Protein AF-A0A4Y8UKN7-F1 (afdb_monomer)

Solvent-accessible surface area (backbone atoms only — not comparable to full-atom values): 6320 Å² total; per-residue (Å²): 118,75,86,51,49,65,58,53,50,53,52,50,50,37,52,50,54,39,53,51,48,71,73,52,53,68,82,79,47,76,77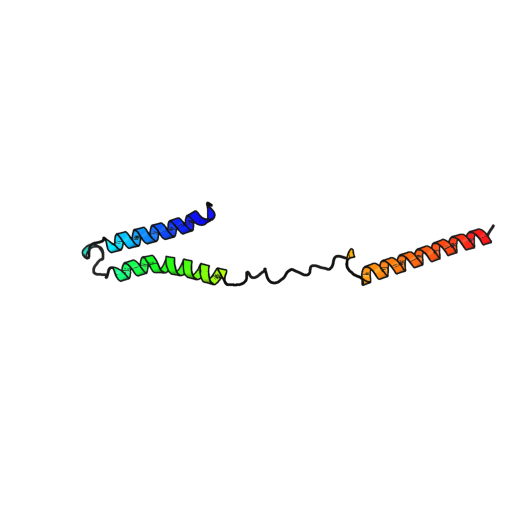,53,60,59,68,60,58,38,44,67,52,43,48,63,54,52,50,52,52,51,48,51,57,54,58,69,70,46,78,62,95,69,76,86,54,80,69,80,57,82,75,53,68,92,76,35,72,70,52,53,53,51,54,54,53,52,51,55,52,51,54,52,51,55,56,48,52,58,51,54,58,65,73,74,112

Structure (mmCIF, N/CA/C/O backbone):
data_AF-A0A4Y8UKN7-F1
#
_entry.id   AF-A0A4Y8UKN7-F1
#
loop_
_atom_site.group_PDB
_atom_site.id
_atom_site.type_symbol
_atom_site.label_atom_id
_atom_site.label_alt_id
_atom_site.label_comp_id
_atom_site.label_asym_id
_atom_site.label_entity_id
_atom_site.label_seq_id
_atom_site.pdbx_PDB_ins_code
_atom_site.Cartn_x
_atom_site.Cartn_y
_atom_site.Cartn_z
_atom_site.occupancy
_atom_site.B_iso_or_equiv
_atom_site.auth_seq_id
_atom_site.auth_comp_id
_atom_site.auth_asym_id
_atom_site.auth_atom_id
_atom_site.pdbx_PDB_model_num
ATOM 1 N N . MET A 1 1 ? -3.745 17.949 6.560 1.00 63.28 1 MET A N 1
ATOM 2 C CA . MET A 1 1 ? -3.394 17.831 5.123 1.00 63.28 1 MET A CA 1
ATOM 3 C C . MET A 1 1 ? -1.991 17.266 4.888 1.00 63.28 1 MET A C 1
ATOM 5 O O . MET A 1 1 ? -1.847 16.421 4.016 1.00 63.28 1 MET 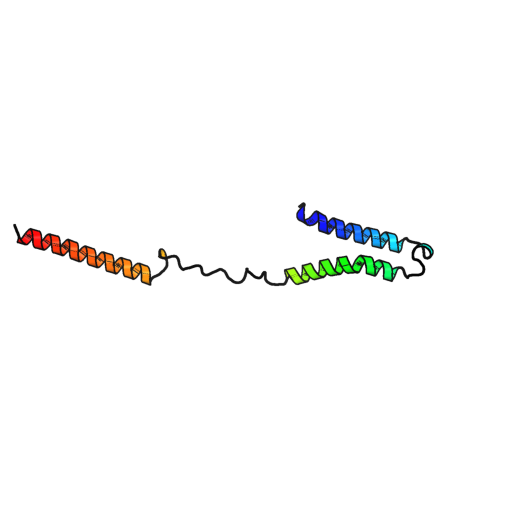A O 1
ATOM 9 N N . LEU A 1 2 ? -0.987 17.622 5.706 1.00 80.25 2 LEU A N 1
ATOM 10 C CA . LEU A 1 2 ? 0.400 17.129 5.582 1.00 80.25 2 LEU A CA 1
ATOM 11 C C . LEU A 1 2 ? 0.558 15.594 5.611 1.00 80.25 2 LEU A C 1
ATOM 13 O O . LEU A 1 2 ? 1.512 15.058 5.065 1.00 80.25 2 LEU A O 1
ATOM 17 N N . ARG A 1 3 ? -0.410 14.870 6.188 1.00 78.06 3 ARG A N 1
ATOM 18 C CA . ARG A 1 3 ? -0.415 13.399 6.235 1.00 78.06 3 ARG A CA 1
ATOM 19 C C . ARG A 1 3 ? -0.435 12.733 4.851 1.00 78.06 3 ARG A C 1
ATOM 21 O O . ARG A 1 3 ? 0.029 11.607 4.727 1.00 78.06 3 ARG A O 1
ATOM 28 N N . TYR A 1 4 ? -0.963 13.406 3.827 1.00 84.38 4 TYR A N 1
ATOM 29 C CA . TYR A 1 4 ? -1.023 12.872 2.459 1.00 84.38 4 TYR A CA 1
ATOM 30 C C . TYR A 1 4 ? 0.198 13.236 1.611 1.00 84.38 4 TYR A C 1
ATOM 32 O O . TYR A 1 4 ? 0.418 12.637 0.562 1.00 84.38 4 TYR A O 1
ATOM 40 N N . LEU A 1 5 ? 1.014 14.179 2.086 1.00 86.75 5 LEU A N 1
ATOM 41 C CA . LEU A 1 5 ? 2.194 14.683 1.392 1.00 86.75 5 LEU A CA 1
ATOM 42 C C . LEU A 1 5 ? 3.180 13.578 0.962 1.00 86.75 5 LEU A C 1
ATOM 44 O O . LEU A 1 5 ? 3.532 13.569 -0.215 1.00 86.75 5 LEU A O 1
ATOM 48 N N . PRO A 1 6 ? 3.576 12.605 1.812 1.00 83.56 6 PRO A N 1
ATOM 49 C CA . PRO A 1 6 ? 4.491 11.547 1.373 1.00 83.56 6 PRO A CA 1
ATOM 50 C C . PRO A 1 6 ? 3.888 10.646 0.285 1.00 83.56 6 PRO A C 1
ATOM 52 O O . PRO A 1 6 ? 4.596 10.232 -0.626 1.00 83.56 6 PRO A O 1
ATOM 55 N N . PHE A 1 7 ? 2.577 10.385 0.321 1.00 81.44 7 PHE A N 1
ATOM 56 C CA . PHE A 1 7 ? 1.903 9.556 -0.686 1.00 81.44 7 PHE A CA 1
ATOM 57 C C . PHE A 1 7 ? 1.867 10.234 -2.053 1.00 81.44 7 PHE A C 1
ATOM 59 O O . PHE A 1 7 ? 2.174 9.607 -3.065 1.00 81.44 7 PHE A O 1
ATOM 66 N N . VAL A 1 8 ? 1.526 11.525 -2.076 1.00 83.75 8 VAL A N 1
ATOM 67 C CA . VAL A 1 8 ? 1.521 12.326 -3.305 1.00 83.75 8 VAL A CA 1
ATOM 68 C C . VAL A 1 8 ? 2.932 12.418 -3.882 1.00 83.75 8 VAL A C 1
ATOM 70 O O . VAL A 1 8 ? 3.102 12.293 -5.090 1.00 83.75 8 VAL A O 1
ATOM 73 N N . LEU A 1 9 ? 3.946 12.567 -3.028 1.00 87.06 9 LEU A N 1
ATOM 74 C CA . LEU A 1 9 ? 5.341 12.672 -3.449 1.00 87.06 9 LEU A CA 1
ATOM 75 C C . LEU A 1 9 ? 5.858 11.364 -4.070 1.00 87.06 9 LEU A C 1
ATOM 77 O O . LEU A 1 9 ? 6.475 11.401 -5.130 1.00 87.06 9 LEU A O 1
ATOM 81 N N . ILE A 1 10 ? 5.535 10.210 -3.474 1.00 82.81 10 ILE A N 1
ATOM 82 C CA . ILE A 1 10 ? 5.865 8.888 -4.035 1.00 82.81 10 ILE A CA 1
ATOM 83 C C . ILE A 1 10 ? 5.159 8.671 -5.380 1.00 82.81 10 ILE A C 1
ATOM 85 O O . ILE A 1 10 ? 5.789 8.229 -6.340 1.00 82.81 10 ILE A O 1
ATOM 89 N N . ALA A 1 11 ? 3.869 9.005 -5.476 1.00 83.19 11 ALA A N 1
ATOM 90 C CA . ALA A 1 11 ? 3.109 8.859 -6.717 1.00 83.19 11 ALA A CA 1
ATOM 91 C C . ALA A 1 11 ? 3.641 9.775 -7.833 1.00 83.19 11 ALA A C 1
ATOM 93 O O . ALA A 1 11 ? 3.823 9.327 -8.964 1.00 83.19 11 ALA A O 1
ATOM 94 N N . ALA A 1 12 ? 3.937 11.038 -7.517 1.00 83.62 12 ALA A N 1
ATOM 95 C CA . ALA A 1 12 ? 4.509 11.992 -8.462 1.00 83.62 12 ALA A CA 1
ATOM 96 C C . ALA A 1 12 ? 5.904 11.559 -8.937 1.00 83.62 12 ALA A C 1
ATOM 98 O O . ALA A 1 12 ? 6.185 11.613 -10.132 1.00 83.62 12 ALA A O 1
ATOM 99 N N . PHE A 1 13 ? 6.752 11.072 -8.026 1.00 85.12 13 PHE A N 1
ATOM 100 C CA . PHE A 1 13 ? 8.070 10.535 -8.367 1.00 85.12 13 PHE A CA 1
ATOM 101 C C . PHE A 1 13 ? 7.969 9.319 -9.297 1.00 85.12 13 PHE A C 1
ATOM 103 O O . PHE A 1 13 ? 8.672 9.242 -10.301 1.00 85.12 13 PHE A O 1
ATOM 110 N N . ALA A 1 14 ? 7.043 8.401 -9.018 1.00 80.69 14 ALA A N 1
ATOM 111 C CA . ALA A 1 14 ? 6.802 7.242 -9.868 1.00 80.69 14 ALA A CA 1
ATOM 112 C C . ALA A 1 14 ? 6.308 7.621 -11.269 1.00 80.69 14 ALA A C 1
ATOM 114 O O . ALA A 1 14 ? 6.795 7.080 -12.260 1.00 80.69 14 ALA A O 1
ATOM 115 N N . LEU A 1 15 ? 5.373 8.572 -11.359 1.00 82.56 15 LEU A N 1
ATOM 116 C CA . LEU A 1 15 ? 4.896 9.103 -12.636 1.00 82.56 15 LEU A CA 1
ATOM 117 C C . LEU A 1 15 ? 6.034 9.765 -13.415 1.00 82.56 15 LEU A C 1
ATOM 119 O O . LEU A 1 15 ? 6.196 9.480 -14.597 1.00 82.56 15 LEU A O 1
ATOM 123 N N . TYR A 1 16 ? 6.855 10.586 -12.756 1.00 83.00 16 TYR A N 1
ATOM 124 C CA . TYR A 1 16 ? 8.035 11.195 -13.368 1.00 83.00 16 TYR A CA 1
ATOM 125 C C . TYR A 1 16 ? 8.983 10.136 -13.945 1.00 83.00 16 TYR A C 1
ATOM 127 O O . TYR A 1 16 ? 9.336 10.208 -15.119 1.00 83.00 16 TYR A O 1
ATOM 135 N N . CYS A 1 17 ? 9.342 9.116 -13.161 1.00 79.69 17 CYS A N 1
ATOM 136 C CA . CYS A 1 17 ? 10.211 8.038 -13.630 1.00 79.69 17 CYS A CA 1
ATOM 137 C C . CYS A 1 17 ? 9.580 7.235 -14.777 1.00 79.69 17 CYS A C 1
ATOM 139 O O . CYS A 1 17 ? 10.283 6.853 -15.708 1.00 79.69 17 CYS A O 1
ATOM 141 N N . ALA A 1 18 ? 8.264 7.001 -14.753 1.00 75.19 18 ALA A N 1
ATOM 142 C CA . ALA A 1 18 ? 7.569 6.356 -15.860 1.00 75.19 18 ALA A CA 1
ATOM 143 C C . ALA A 1 18 ? 7.655 7.205 -17.139 1.00 75.19 18 ALA A C 1
ATOM 145 O O . ALA A 1 18 ? 8.052 6.689 -18.181 1.00 75.19 18 ALA A O 1
ATOM 146 N N . PHE A 1 19 ? 7.361 8.507 -17.066 1.00 79.31 19 PHE A N 1
ATOM 147 C CA . PHE A 1 19 ? 7.466 9.408 -18.217 1.00 79.31 19 PHE A CA 1
ATOM 148 C C . PHE A 1 19 ? 8.904 9.543 -18.741 1.00 79.31 19 PHE A C 1
ATOM 150 O O . PHE A 1 19 ? 9.098 9.520 -19.956 1.00 79.31 19 PHE A O 1
ATOM 157 N N . ASP A 1 20 ? 9.909 9.597 -17.861 1.00 77.69 20 ASP A N 1
ATOM 158 C CA . ASP A 1 20 ? 11.331 9.598 -18.248 1.00 77.69 20 ASP A CA 1
ATOM 159 C C . ASP A 1 20 ? 11.703 8.313 -19.007 1.00 77.69 20 ASP A C 1
ATOM 161 O O . ASP A 1 20 ? 12.358 8.341 -20.051 1.00 77.69 20 ASP A O 1
ATOM 165 N N . VAL A 1 21 ? 11.201 7.166 -18.545 1.00 73.06 21 VAL A N 1
ATOM 166 C CA . VAL A 1 21 ? 11.402 5.878 -19.214 1.00 73.06 21 VAL A CA 1
ATOM 167 C C . VAL A 1 21 ? 10.689 5.829 -20.568 1.00 73.06 21 VAL A C 1
ATOM 169 O O . VAL A 1 21 ? 11.300 5.375 -21.539 1.00 73.06 21 VAL A O 1
ATOM 172 N N . LEU A 1 22 ? 9.448 6.316 -20.672 1.00 73.81 22 LEU A N 1
ATOM 173 C CA . LEU A 1 22 ? 8.714 6.381 -21.941 1.00 73.81 22 LEU A CA 1
ATOM 174 C C . LEU A 1 22 ? 9.404 7.291 -22.972 1.00 73.81 22 LEU A C 1
ATOM 176 O O . LEU A 1 22 ? 9.448 6.932 -24.146 1.00 73.81 22 LEU A O 1
ATOM 180 N N . GLY A 1 23 ? 9.963 8.425 -22.541 1.00 69.69 23 GLY A N 1
ATOM 181 C CA . GLY A 1 23 ? 10.669 9.373 -23.411 1.00 69.69 23 GLY A CA 1
ATOM 182 C C . GLY A 1 23 ? 12.125 9.010 -23.720 1.00 69.69 23 GLY A C 1
ATOM 183 O O . GLY A 1 23 ? 12.734 9.612 -24.600 1.00 69.69 23 GLY A O 1
ATOM 184 N N . SER A 1 24 ? 12.708 8.045 -23.005 1.00 71.56 24 SER A N 1
ATOM 185 C CA . SER A 1 24 ? 14.120 7.684 -23.175 1.00 71.56 24 SER A CA 1
ATOM 186 C C . SER A 1 24 ? 14.412 6.978 -24.513 1.00 71.56 24 SER A C 1
ATOM 188 O O . SER A 1 24 ? 13.552 6.334 -25.111 1.00 71.56 24 SER A O 1
ATOM 190 N N . ASP A 1 25 ? 15.652 7.056 -24.995 1.00 66.62 25 ASP A N 1
ATOM 191 C CA . ASP A 1 25 ? 16.099 6.333 -26.194 1.00 66.62 25 ASP A CA 1
ATOM 192 C C . ASP A 1 25 ? 16.584 4.910 -25.875 1.00 66.62 25 ASP A C 1
ATOM 194 O O . ASP A 1 25 ? 17.110 4.632 -24.792 1.00 66.62 25 ASP A O 1
ATOM 198 N N . ALA A 1 26 ? 16.499 3.998 -26.852 1.00 61.62 26 ALA A N 1
ATOM 199 C CA . ALA A 1 26 ? 16.906 2.593 -26.693 1.00 61.62 26 ALA A CA 1
ATOM 200 C C . ALA A 1 26 ? 18.382 2.421 -26.270 1.00 61.62 26 ALA A C 1
ATOM 202 O O . ALA A 1 26 ? 18.708 1.496 -25.522 1.00 61.62 26 ALA A O 1
ATOM 203 N N . ARG A 1 27 ? 19.263 3.354 -26.668 1.00 62.19 27 ARG A N 1
ATOM 204 C CA . ARG A 1 27 ? 20.671 3.410 -26.225 1.00 62.19 27 ARG A CA 1
ATOM 205 C C . ARG A 1 27 ? 20.815 3.678 -24.723 1.00 62.19 27 ARG A C 1
ATOM 207 O O . ARG A 1 27 ? 21.713 3.131 -24.092 1.00 62.19 27 ARG A O 1
ATOM 214 N N . ARG A 1 28 ? 19.917 4.470 -24.130 1.00 64.75 28 ARG A N 1
ATOM 215 C CA . ARG A 1 28 ? 19.941 4.827 -22.700 1.00 64.75 28 ARG A CA 1
ATOM 216 C C . ARG A 1 28 ? 19.398 3.696 -21.819 1.00 64.75 28 ARG A C 1
ATOM 218 O O . ARG A 1 28 ? 19.848 3.529 -20.690 1.00 64.75 28 ARG A O 1
ATOM 225 N N . ARG A 1 29 ? 18.508 2.860 -22.370 1.00 68.19 29 ARG A N 1
ATOM 226 C CA . ARG A 1 29 ? 17.909 1.686 -21.707 1.00 68.19 29 ARG A CA 1
ATOM 227 C C . ARG A 1 29 ? 18.776 0.420 -21.716 1.00 68.19 29 ARG A C 1
ATOM 229 O O . ARG A 1 29 ? 18.308 -0.622 -21.263 1.00 68.19 29 ARG A O 1
ATOM 236 N N . ARG A 1 30 ? 20.016 0.483 -22.228 1.00 72.75 30 ARG A N 1
ATOM 237 C CA . ARG A 1 30 ? 20.956 -0.659 -22.310 1.00 72.75 30 ARG A CA 1
ATOM 238 C C . ARG A 1 30 ? 20.345 -1.908 -22.975 1.00 72.75 30 ARG A C 1
ATOM 240 O O . ARG A 1 30 ? 20.604 -3.026 -22.550 1.00 72.75 30 ARG A O 1
ATOM 247 N N . GLY A 1 31 ? 19.497 -1.715 -23.989 1.00 74.19 31 GLY A N 1
ATOM 248 C CA . GLY A 1 31 ? 18.823 -2.812 -24.700 1.00 74.19 31 GLY A CA 1
ATOM 249 C C . GLY A 1 31 ? 17.638 -3.451 -23.963 1.00 74.19 31 GLY A C 1
ATOM 250 O O . GLY A 1 31 ? 17.007 -4.352 -24.507 1.00 74.19 31 GLY A O 1
ATOM 251 N N . VAL A 1 32 ? 17.290 -2.983 -22.762 1.00 77.44 32 VAL A N 1
ATOM 252 C CA . VAL A 1 32 ? 16.128 -3.472 -22.011 1.00 77.44 32 VAL A CA 1
ATOM 253 C C . VAL A 1 32 ? 14.848 -2.788 -22.527 1.00 77.44 32 VAL A C 1
ATOM 255 O O . VAL A 1 32 ? 14.842 -1.565 -22.716 1.00 77.44 32 VAL A O 1
ATOM 258 N N . PRO A 1 33 ? 13.748 -3.531 -22.757 1.00 78.88 33 PRO A N 1
ATOM 259 C CA . PRO A 1 33 ? 12.500 -2.953 -23.242 1.00 78.88 33 PRO A CA 1
ATOM 260 C C . PRO A 1 33 ? 11.900 -1.957 -22.243 1.00 78.88 33 PRO A C 1
ATOM 262 O O . PRO A 1 33 ? 11.930 -2.163 -21.030 1.00 78.88 33 PRO A O 1
ATOM 265 N N . THR A 1 34 ? 11.303 -0.883 -22.764 1.00 75.31 34 THR A N 1
ATOM 266 C CA . THR A 1 34 ? 10.691 0.210 -21.986 1.00 75.31 34 THR A CA 1
ATOM 267 C C . THR A 1 34 ? 9.694 -0.300 -20.942 1.00 75.31 34 THR A C 1
ATOM 269 O O . THR A 1 34 ? 9.687 0.177 -19.812 1.00 75.31 34 THR A O 1
ATOM 272 N N . LEU A 1 35 ? 8.908 -1.323 -21.292 1.00 74.06 35 LEU A N 1
ATOM 273 C CA . LEU A 1 35 ? 7.922 -1.947 -20.403 1.00 74.06 35 LEU A CA 1
ATOM 274 C C . LEU A 1 35 ? 8.529 -2.512 -19.113 1.00 74.06 35 LEU A C 1
ATOM 276 O O . LEU A 1 35 ? 7.916 -2.385 -18.058 1.00 74.06 35 LEU A O 1
ATOM 280 N N . VAL A 1 36 ? 9.727 -3.102 -19.175 1.00 82.38 36 VAL A N 1
ATOM 281 C CA . VAL A 1 36 ? 10.395 -3.669 -17.990 1.00 82.38 36 VAL A CA 1
ATOM 282 C C . VAL A 1 36 ? 10.761 -2.556 -17.013 1.00 82.38 36 VAL A C 1
ATOM 284 O O . VAL A 1 36 ? 10.503 -2.674 -15.820 1.00 82.38 36 VAL A O 1
ATOM 287 N N . TRP A 1 37 ? 11.288 -1.442 -17.519 1.00 81.31 37 TRP A N 1
ATOM 288 C CA . TRP A 1 37 ? 11.615 -0.279 -16.695 1.00 81.31 37 TRP A CA 1
ATOM 289 C C . TRP A 1 37 ? 10.372 0.384 -16.093 1.00 81.31 37 TRP A C 1
ATOM 291 O O . TRP A 1 37 ? 10.389 0.747 -14.918 1.00 81.31 37 TRP A O 1
ATOM 301 N N . VAL A 1 38 ? 9.275 0.478 -16.852 1.00 80.31 38 VAL A N 1
ATOM 302 C CA . VAL A 1 38 ? 7.987 0.958 -16.324 1.00 80.31 38 VAL A CA 1
ATOM 303 C C . VAL A 1 38 ? 7.502 0.055 -15.190 1.00 80.31 38 VAL A C 1
ATOM 305 O O . VAL A 1 38 ? 7.127 0.560 -14.137 1.00 80.31 38 VAL A O 1
ATOM 308 N N . LEU A 1 39 ? 7.563 -1.269 -15.358 1.00 81.38 39 LEU A N 1
ATOM 309 C CA . LEU A 1 39 ? 7.196 -2.227 -14.313 1.00 81.38 39 LEU A CA 1
ATOM 310 C C . LEU A 1 39 ? 8.047 -2.061 -13.052 1.00 81.38 39 LEU A C 1
ATOM 312 O O . LEU A 1 39 ? 7.485 -2.010 -11.967 1.00 81.38 39 LEU A O 1
ATOM 316 N N . VAL A 1 40 ? 9.369 -1.913 -13.174 1.00 83.12 40 VAL A N 1
ATOM 317 C CA . VAL A 1 40 ? 10.272 -1.713 -12.021 1.00 83.12 40 VAL A CA 1
ATOM 318 C C . VAL A 1 40 ? 9.890 -0.479 -11.198 1.00 83.12 40 VAL A C 1
ATOM 320 O O . VAL A 1 40 ? 9.925 -0.525 -9.971 1.00 83.12 40 VAL A O 1
ATOM 323 N N . VAL A 1 41 ? 9.488 0.609 -11.859 1.00 82.81 41 VAL A N 1
ATOM 324 C CA . VAL A 1 41 ? 9.040 1.843 -11.194 1.00 82.81 41 VAL A CA 1
ATOM 325 C C . VAL A 1 41 ? 7.635 1.686 -10.603 1.00 82.81 41 VAL A C 1
ATOM 327 O O . VAL A 1 41 ? 7.358 2.163 -9.503 1.00 82.81 41 VAL A O 1
ATOM 330 N N . LEU A 1 42 ? 6.739 1.016 -11.327 1.00 83.12 42 LEU A N 1
ATOM 331 C CA . LEU A 1 42 ? 5.318 0.944 -11.000 1.00 83.12 42 LEU A CA 1
ATOM 332 C C . LEU A 1 42 ? 5.010 -0.093 -9.907 1.00 83.12 42 LEU A C 1
ATOM 334 O O . LEU A 1 42 ? 4.138 0.137 -9.072 1.00 83.12 42 LEU A O 1
ATOM 338 N N . LEU A 1 43 ? 5.734 -1.214 -9.878 1.00 86.56 43 LEU A N 1
ATOM 339 C CA . LEU A 1 43 ? 5.505 -2.337 -8.964 1.00 86.56 43 LEU A CA 1
ATOM 340 C C . LEU A 1 43 ? 5.547 -1.962 -7.468 1.00 86.56 43 LEU A C 1
ATOM 342 O O . LEU A 1 43 ? 4.605 -2.325 -6.764 1.00 86.56 43 LEU A O 1
ATOM 346 N N . PRO A 1 44 ? 6.550 -1.223 -6.943 1.00 82.50 44 PRO A N 1
ATOM 347 C CA . PRO A 1 44 ? 6.564 -0.841 -5.526 1.00 82.50 44 PRO A CA 1
ATOM 348 C C . PRO A 1 44 ? 5.420 0.113 -5.158 1.00 82.50 44 PRO A C 1
ATOM 350 O O . PRO A 1 44 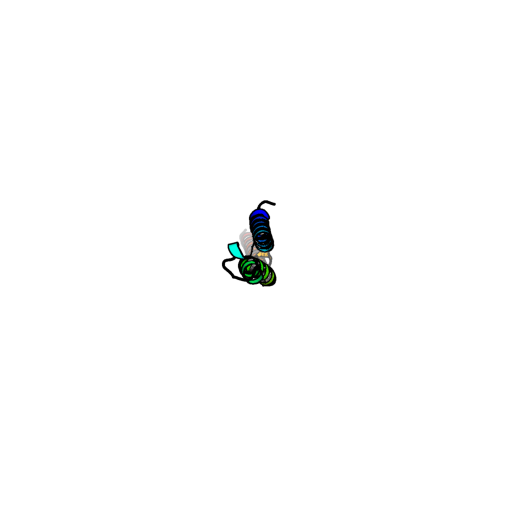? 4.891 0.056 -4.048 1.00 82.50 44 PRO A O 1
ATOM 353 N N . VAL A 1 45 ? 4.994 0.959 -6.096 1.00 83.25 45 VAL A N 1
ATOM 354 C CA . VAL A 1 45 ? 3.914 1.932 -5.889 1.00 83.25 45 VAL A CA 1
ATOM 355 C C . VAL A 1 45 ? 2.569 1.222 -5.867 1.00 83.25 45 VAL A C 1
ATOM 357 O O . VAL A 1 45 ? 1.806 1.383 -4.916 1.00 83.25 45 VAL A O 1
ATOM 360 N N . LEU A 1 46 ? 2.296 0.386 -6.874 1.00 85.31 46 LEU A N 1
ATOM 361 C CA . LEU A 1 46 ? 1.082 -0.426 -6.923 1.00 85.31 46 LEU A CA 1
ATOM 362 C C . LEU A 1 46 ? 1.023 -1.401 -5.752 1.00 85.31 46 LEU A C 1
ATOM 364 O O . LEU A 1 46 ? -0.035 -1.538 -5.150 1.00 85.31 46 LEU A O 1
ATOM 368 N N . GLY A 1 47 ? 2.141 -2.036 -5.398 1.00 87.00 47 GLY A N 1
ATOM 369 C CA . GLY A 1 47 ? 2.226 -2.928 -4.246 1.00 87.00 47 GLY A CA 1
ATOM 370 C C . GLY A 1 47 ? 1.867 -2.213 -2.943 1.00 87.00 47 GLY A C 1
ATOM 371 O O . GLY A 1 47 ? 1.043 -2.710 -2.179 1.00 87.00 47 GLY A O 1
ATOM 372 N N . GLY A 1 48 ? 2.408 -1.010 -2.723 1.00 84.69 48 GLY A N 1
ATOM 373 C CA . GLY A 1 48 ? 2.073 -0.189 -1.557 1.00 84.69 48 GLY A CA 1
ATOM 374 C C . GLY A 1 48 ? 0.609 0.261 -1.533 1.00 84.69 48 GLY A C 1
ATOM 375 O O . GLY A 1 48 ? -0.049 0.173 -0.496 1.00 84.69 48 GLY A O 1
ATOM 376 N N . VAL A 1 49 ? 0.069 0.702 -2.674 1.00 83.50 49 VAL A N 1
ATOM 377 C CA . VAL A 1 49 ? -1.345 1.098 -2.797 1.00 83.50 49 VAL A CA 1
ATOM 378 C C . VAL A 1 49 ? -2.266 -0.094 -2.547 1.00 83.50 49 VAL A C 1
ATOM 380 O O . VAL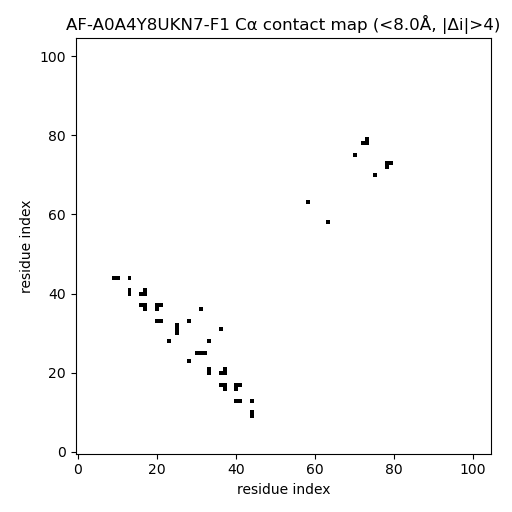 A 1 49 ? -3.206 0.016 -1.761 1.00 83.50 49 VAL A O 1
ATOM 383 N N . LEU A 1 50 ? -1.985 -1.241 -3.166 1.00 86.88 50 LEU A N 1
ATOM 384 C CA . LEU A 1 50 ? -2.781 -2.453 -3.018 1.00 86.88 50 LEU A CA 1
ATOM 385 C C . LEU A 1 50 ? -2.738 -2.967 -1.576 1.00 86.88 50 LEU A C 1
ATOM 387 O O . LEU A 1 50 ? -3.787 -3.281 -1.018 1.00 86.88 50 LEU A O 1
ATOM 391 N N . TRP A 1 51 ? -1.563 -2.967 -0.938 1.00 85.75 51 TRP A N 1
ATOM 392 C CA . TRP A 1 51 ? -1.428 -3.302 0.480 1.00 85.75 51 TRP A CA 1
ATOM 393 C C . TRP A 1 51 ? -2.283 -2.396 1.362 1.00 85.75 51 TRP A C 1
ATOM 395 O O . TRP A 1 51 ? -2.968 -2.884 2.251 1.00 85.75 51 TRP A O 1
ATOM 405 N N . LEU A 1 52 ? -2.295 -1.086 1.112 1.00 81.44 52 LEU A N 1
ATOM 406 C CA . LEU A 1 52 ? -3.106 -0.145 1.887 1.00 81.44 52 LEU A CA 1
ATOM 407 C C . LEU A 1 52 ? -4.606 -0.340 1.670 1.00 81.44 52 LEU A C 1
ATOM 409 O O . LEU A 1 52 ? -5.372 -0.222 2.624 1.00 81.44 52 LEU A O 1
ATOM 413 N N . LEU A 1 53 ? -5.031 -0.627 0.439 1.00 82.88 53 LEU A N 1
ATOM 414 C CA . LEU A 1 53 ? -6.430 -0.924 0.128 1.00 82.88 53 LEU A CA 1
ATOM 415 C C . LEU A 1 53 ? -6.888 -2.200 0.842 1.00 82.88 53 LEU A C 1
ATOM 417 O O . LEU A 1 53 ? -7.917 -2.187 1.516 1.00 82.88 53 LEU A O 1
ATOM 421 N N . VAL A 1 54 ? -6.086 -3.265 0.774 1.00 85.00 54 VAL A N 1
ATOM 422 C CA . VAL A 1 54 ? -6.362 -4.537 1.456 1.00 85.00 54 VAL A CA 1
ATOM 423 C C . VAL A 1 54 ? -6.293 -4.368 2.978 1.00 85.00 54 VAL A C 1
ATOM 425 O O . VAL A 1 54 ? -7.213 -4.762 3.690 1.00 85.00 54 VAL A O 1
ATOM 428 N N . SER A 1 55 ? -5.263 -3.705 3.501 1.00 75.44 55 SER A N 1
ATOM 429 C CA . SER A 1 55 ? -5.080 -3.464 4.938 1.00 75.44 55 SER A CA 1
ATOM 430 C C . SER A 1 55 ? -6.189 -2.597 5.540 1.00 75.44 55 SER A C 1
ATOM 432 O O . SER A 1 55 ? -6.556 -2.810 6.690 1.00 75.44 55 SER A O 1
ATOM 434 N N . ARG A 1 56 ? -6.785 -1.669 4.777 1.00 67.75 56 ARG A N 1
ATOM 435 C CA . ARG A 1 56 ? -7.954 -0.891 5.229 1.00 67.75 56 ARG A CA 1
ATOM 436 C C . ARG A 1 56 ? -9.258 -1.680 5.269 1.00 67.75 56 ARG A C 1
ATOM 438 O O . ARG A 1 56 ? -10.185 -1.242 5.940 1.00 67.75 56 ARG A O 1
ATOM 445 N N . SER A 1 57 ? -9.337 -2.802 4.556 1.00 62.25 57 SER A N 1
ATOM 446 C CA . SER A 1 57 ? -10.481 -3.718 4.628 1.00 62.25 57 SER A CA 1
ATOM 447 C C . SER A 1 57 ? -10.364 -4.735 5.766 1.00 62.25 57 SER A C 1
ATOM 449 O O . SER A 1 57 ? -11.351 -5.380 6.114 1.00 62.25 57 SER A O 1
ATOM 451 N N . ALA A 1 58 ? -9.187 -4.851 6.390 1.00 60.69 58 ALA A N 1
ATOM 452 C CA . ALA A 1 58 ? -9.037 -5.623 7.612 1.00 60.69 58 ALA A CA 1
ATOM 453 C C . ALA A 1 58 ? -9.707 -4.865 8.775 1.00 60.69 58 ALA A C 1
ATOM 455 O O . ALA A 1 58 ? -9.401 -3.685 8.982 1.00 60.69 58 ALA A O 1
ATOM 456 N N . PRO A 1 59 ? -10.597 -5.507 9.557 1.00 57.12 59 PRO A N 1
ATOM 457 C CA . PRO A 1 59 ? -11.088 -4.926 10.798 1.00 57.12 59 PRO A CA 1
ATOM 458 C C . PRO A 1 59 ? -9.882 -4.553 11.658 1.00 57.12 59 PRO A C 1
ATOM 460 O O . PRO A 1 59 ? -9.005 -5.392 11.877 1.00 57.12 59 PRO A O 1
ATOM 463 N N . ALA A 1 60 ? -9.811 -3.305 12.125 1.00 61.97 60 ALA A N 1
ATOM 464 C CA . ALA A 1 60 ? -8.752 -2.899 13.036 1.00 61.97 60 ALA A CA 1
ATOM 465 C C . ALA A 1 60 ? -8.732 -3.883 14.224 1.00 61.97 6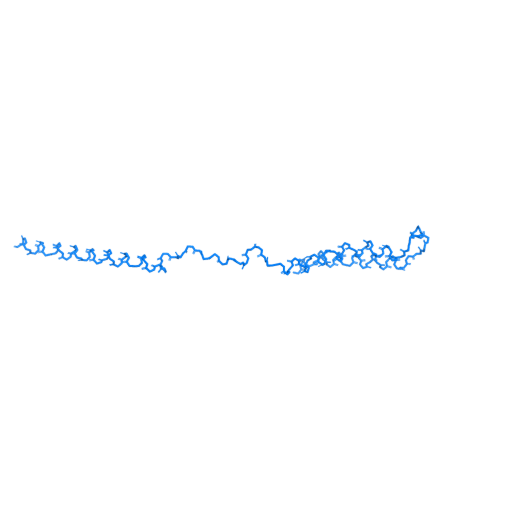0 ALA A C 1
ATOM 467 O O . ALA A 1 60 ? -9.775 -4.039 14.874 1.00 61.97 60 ALA A O 1
ATOM 468 N N . PRO A 1 61 ? -7.604 -4.562 14.517 1.00 53.12 61 PRO A N 1
ATOM 469 C CA . PRO A 1 61 ? -7.504 -5.420 15.689 1.00 53.12 61 PRO A CA 1
ATOM 470 C C . PRO A 1 61 ? -7.614 -4.514 16.918 1.00 53.12 61 PRO A C 1
ATOM 472 O O . PRO A 1 61 ? -6.663 -3.845 17.307 1.00 53.12 61 PRO A O 1
ATOM 475 N N . GLY A 1 62 ? -8.831 -4.404 17.451 1.00 54.78 62 GLY A N 1
ATOM 476 C CA . GLY A 1 62 ? -9.176 -3.467 18.521 1.00 54.78 62 GLY A CA 1
ATOM 477 C C . GLY A 1 62 ? -10.564 -2.831 18.410 1.00 54.78 62 GLY A C 1
ATOM 478 O O . GLY A 1 62 ? -11.083 -2.381 19.424 1.00 54.78 62 GLY A O 1
ATOM 479 N N . GLN A 1 63 ? -11.216 -2.833 17.239 1.00 51.72 63 GLN A N 1
ATOM 480 C CA . GLN A 1 63 ? -12.548 -2.214 17.090 1.00 51.72 63 GLN A CA 1
ATOM 481 C C . GLN A 1 63 ? -13.724 -3.185 17.320 1.00 51.72 63 GLN A C 1
ATOM 483 O O . GLN A 1 63 ? -14.881 -2.780 17.272 1.00 51.72 63 GLN A O 1
ATOM 488 N N . SER A 1 64 ? -13.447 -4.457 17.633 1.00 54.06 64 SER A N 1
ATOM 489 C CA . SER A 1 64 ? -14.454 -5.488 17.944 1.00 54.06 64 SER A CA 1
ATOM 490 C C . SER A 1 64 ? -14.457 -5.930 19.410 1.00 54.06 64 SER A C 1
ATOM 492 O O . SER A 1 64 ? -14.879 -7.038 19.743 1.00 54.06 64 SER A O 1
ATOM 494 N N . ARG A 1 65 ? -14.002 -5.069 20.314 1.00 54.19 65 ARG A N 1
ATOM 495 C CA . ARG A 1 65 ? -14.389 -5.165 21.715 1.00 54.19 65 ARG A CA 1
ATOM 496 C C . ARG A 1 65 ? -14.507 -3.741 22.217 1.00 54.19 65 ARG A C 1
ATOM 498 O O . ARG A 1 65 ? -13.563 -3.183 22.761 1.00 54.19 65 ARG A O 1
ATOM 505 N N . ALA A 1 66 ? -15.699 -3.164 22.059 1.00 53.09 66 ALA A N 1
ATOM 506 C CA . ALA A 1 66 ? -16.234 -2.392 23.166 1.00 53.09 66 ALA A CA 1
ATOM 507 C C . ALA A 1 66 ? -16.015 -3.296 24.377 1.00 53.09 66 ALA A C 1
ATOM 509 O O . ALA A 1 66 ? -16.669 -4.335 24.515 1.00 53.09 66 ALA A O 1
ATOM 510 N N . ALA A 1 67 ? -14.956 -3.021 25.135 1.00 53.94 67 ALA A N 1
ATOM 511 C CA . ALA A 1 67 ? -14.805 -3.620 26.428 1.00 53.94 67 ALA A CA 1
ATOM 512 C C . ALA A 1 67 ? -16.128 -3.267 27.096 1.00 53.94 67 ALA A C 1
ATOM 514 O O . ALA A 1 67 ? -16.404 -2.095 27.348 1.00 53.94 67 ALA A O 1
ATOM 515 N N . ARG A 1 68 ? -16.988 -4.270 27.304 1.00 58.25 68 ARG A N 1
ATOM 516 C CA . ARG A 1 68 ? -17.819 -4.271 28.496 1.00 58.25 68 ARG A CA 1
ATOM 517 C C . ARG A 1 68 ? -16.790 -4.128 29.599 1.00 58.25 68 ARG A C 1
ATOM 519 O O . ARG A 1 68 ? -16.161 -5.109 29.993 1.00 58.25 68 ARG A O 1
ATOM 526 N N . GLY A 1 69 ? -16.483 -2.875 29.927 1.00 62.22 69 GLY A N 1
ATOM 527 C CA . GLY A 1 69 ? -15.716 -2.553 31.099 1.00 62.22 69 GLY A CA 1
ATOM 528 C C . GLY A 1 69 ? -16.433 -3.197 32.280 1.00 62.22 69 GLY A C 1
ATOM 529 O O . GLY A 1 69 ? -17.592 -3.613 32.147 1.00 62.22 69 GLY A O 1
ATOM 530 N N . PRO A 1 70 ? -15.754 -3.321 33.420 1.00 64.88 70 PRO A N 1
ATOM 531 C CA . PRO A 1 70 ? -16.438 -3.656 34.658 1.00 64.88 70 PRO A CA 1
ATOM 532 C C . PRO A 1 70 ? -17.728 -2.829 34.733 1.00 64.88 70 PRO A C 1
ATOM 534 O O . PRO A 1 70 ? -17.674 -1.614 34.533 1.00 64.88 70 PRO A O 1
ATOM 537 N N . VAL A 1 71 ? -18.876 -3.497 34.895 1.00 67.81 71 VAL A N 1
ATOM 538 C CA . VAL A 1 71 ? -20.155 -2.812 35.118 1.00 67.81 71 VAL A CA 1
ATOM 539 C C . VAL A 1 71 ? -19.912 -1.860 36.282 1.00 67.81 71 VAL A C 1
ATOM 541 O O . VAL A 1 71 ? -19.347 -2.274 37.298 1.00 67.81 71 VAL A O 1
ATOM 544 N N . ALA A 1 72 ? -20.214 -0.575 36.087 1.00 72.19 72 ALA A N 1
ATOM 545 C CA . ALA A 1 72 ? -20.054 0.395 37.156 1.00 72.19 72 ALA A CA 1
ATOM 546 C C . ALA A 1 72 ? -20.879 -0.101 38.355 1.00 72.19 72 ALA A C 1
ATOM 548 O O . ALA A 1 72 ? -21.995 -0.572 38.138 1.00 72.19 72 ALA A O 1
ATOM 549 N N . PRO A 1 73 ? -20.364 -0.042 39.596 1.00 65.38 73 PRO A N 1
ATOM 550 C CA . PRO A 1 73 ? -21.086 -0.551 40.764 1.00 65.38 73 PRO A CA 1
ATOM 551 C C . PRO A 1 73 ? -22.518 -0.006 40.892 1.00 65.38 73 PRO A C 1
ATOM 553 O O . PRO A 1 73 ? -23.395 -0.710 41.379 1.00 65.38 73 PRO A O 1
ATOM 556 N N . ASP A 1 74 ? -22.765 1.205 40.387 1.00 71.06 74 ASP A N 1
ATOM 557 C CA . ASP A 1 74 ? -24.078 1.858 40.374 1.00 71.06 74 ASP A CA 1
ATOM 558 C C . ASP A 1 74 ? -25.110 1.180 39.443 1.00 71.06 74 ASP A C 1
ATOM 560 O O . ASP A 1 74 ? -26.311 1.320 39.661 1.00 71.06 74 ASP A O 1
ATOM 564 N N . ASP A 1 75 ? -24.656 0.413 38.445 1.00 74.94 75 ASP A N 1
ATOM 565 C CA . ASP A 1 75 ? -25.489 -0.296 37.462 1.00 74.94 75 ASP A CA 1
ATOM 566 C C . ASP A 1 75 ? -25.627 -1.808 37.764 1.00 74.94 75 ASP A C 1
ATOM 568 O O . ASP A 1 75 ? -26.267 -2.538 36.999 1.00 74.94 75 ASP A O 1
ATOM 572 N N . ASP A 1 76 ? -25.029 -2.315 38.855 1.00 81.62 76 ASP A N 1
ATOM 573 C CA . ASP A 1 76 ? -25.141 -3.723 39.259 1.00 81.62 76 ASP A CA 1
ATOM 574 C C . ASP A 1 76 ? -26.363 -3.937 40.181 1.00 81.62 76 ASP A C 1
ATOM 576 O O . ASP A 1 76 ? -26.370 -3.481 41.333 1.00 81.62 76 ASP A O 1
ATOM 580 N N . PRO A 1 77 ? -27.403 -4.668 39.731 1.00 82.75 77 PRO A N 1
ATOM 581 C CA . PRO A 1 77 ? -28.597 -4.906 40.538 1.00 82.75 77 PRO A CA 1
ATOM 582 C C . PRO A 1 77 ? -28.296 -5.650 41.845 1.00 82.75 77 PRO A C 1
ATOM 584 O O . PRO A 1 77 ? -28.996 -5.446 42.837 1.00 82.75 77 PRO A O 1
ATOM 587 N N . GLU A 1 78 ? -27.261 -6.492 41.893 1.00 84.75 78 GLU A N 1
ATOM 588 C CA . GLU A 1 78 ? -26.886 -7.195 43.122 1.00 84.75 78 GLU A CA 1
ATOM 589 C C . GLU A 1 78 ? -26.207 -6.261 44.135 1.00 84.75 78 GLU A C 1
ATOM 591 O O . GLU A 1 78 ? -26.414 -6.412 45.343 1.00 84.75 78 GLU A O 1
ATOM 596 N N . PHE A 1 79 ? -25.457 -5.254 43.675 1.00 82.31 79 PHE A N 1
ATOM 597 C CA . PHE A 1 79 ? -24.854 -4.238 44.542 1.00 82.31 79 PHE A CA 1
ATOM 59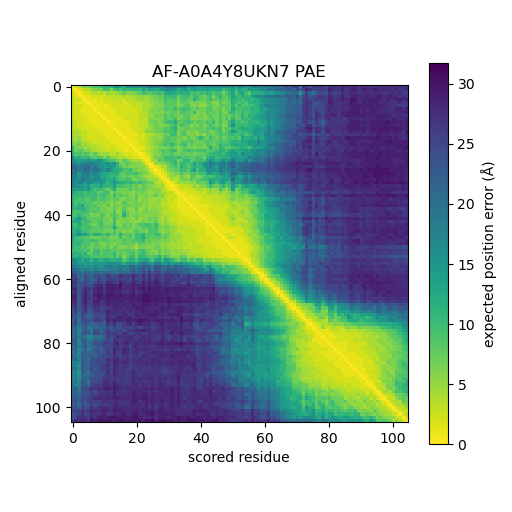8 C C . PHE A 1 79 ? -25.923 -3.353 45.199 1.00 82.31 79 PHE A C 1
ATOM 600 O O . PHE A 1 79 ? -25.924 -3.191 46.423 1.00 82.31 79 PHE A O 1
ATOM 607 N N . LEU A 1 80 ? -26.893 -2.869 44.415 1.00 87.06 80 LEU A N 1
ATOM 608 C CA . LEU A 1 80 ? -28.011 -2.063 44.921 1.00 87.06 80 LEU A CA 1
ATOM 609 C C . LEU A 1 80 ? -28.858 -2.834 45.944 1.00 87.06 80 LEU A C 1
ATOM 611 O O . LEU A 1 80 ? -29.192 -2.305 47.005 1.00 87.06 80 LEU A O 1
ATO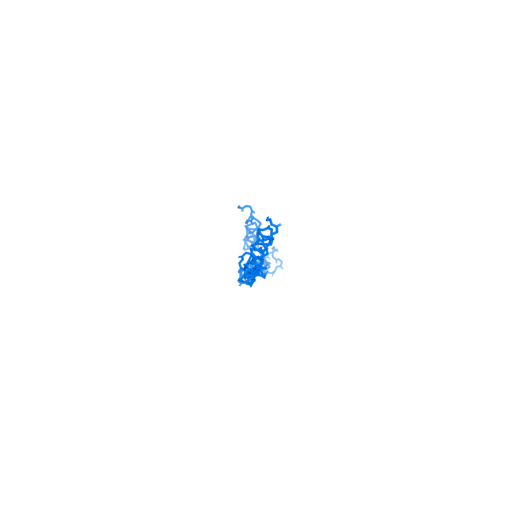M 615 N N . ARG A 1 81 ? -29.132 -4.122 45.687 1.00 88.44 81 ARG A N 1
ATOM 616 C CA . ARG A 1 81 ? -29.862 -4.983 46.634 1.00 88.44 81 ARG A CA 1
ATOM 617 C C . ARG A 1 81 ? -29.145 -5.125 47.974 1.00 88.44 81 ARG A C 1
ATOM 619 O O . ARG A 1 81 ? -29.805 -5.140 49.012 1.00 88.44 81 ARG A O 1
ATOM 626 N N . ARG A 1 82 ? -27.812 -5.236 47.982 1.00 88.00 82 ARG A N 1
ATOM 627 C CA . ARG A 1 82 ? -27.028 -5.309 49.230 1.00 88.00 82 ARG A CA 1
ATOM 628 C C . ARG A 1 82 ? -27.118 -4.006 50.023 1.00 88.00 82 ARG A C 1
ATOM 630 O O . ARG A 1 82 ? -27.356 -4.057 51.227 1.00 88.00 82 ARG A O 1
ATOM 637 N N . LEU A 1 83 ? -27.013 -2.864 49.343 1.00 89.19 83 LEU A N 1
ATOM 638 C CA . LEU A 1 83 ? -27.166 -1.529 49.934 1.00 89.19 83 LEU A CA 1
ATOM 639 C C . LEU A 1 83 ? -28.536 -1.337 50.599 1.00 89.19 83 LEU A C 1
ATOM 641 O O . LEU A 1 83 ? -28.612 -0.852 51.730 1.00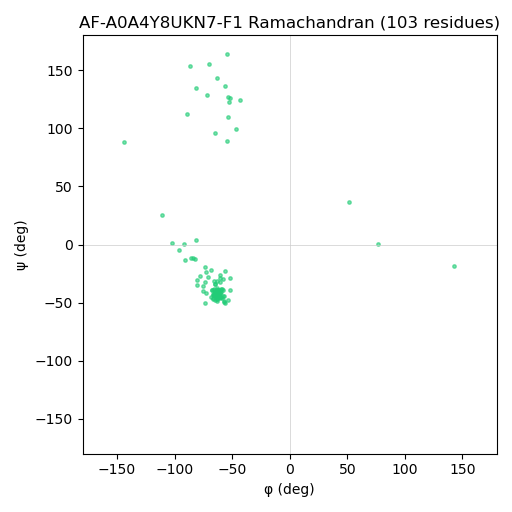 89.19 83 LEU A O 1
ATOM 645 N N . ASP A 1 84 ? -29.608 -1.770 49.937 1.00 90.50 84 ASP A N 1
ATOM 646 C CA . ASP A 1 84 ? -30.964 -1.707 50.490 1.00 90.50 84 ASP A CA 1
ATOM 647 C C . ASP A 1 84 ? -31.130 -2.593 51.733 1.00 90.50 84 ASP A C 1
ATOM 649 O O . ASP A 1 84 ? -31.762 -2.190 52.714 1.00 90.50 84 ASP A O 1
ATOM 653 N N . LEU A 1 85 ? -30.552 -3.799 51.723 1.00 93.38 85 LEU A N 1
ATOM 654 C CA . LEU A 1 85 ? -30.583 -4.701 52.878 1.00 93.38 85 LEU A CA 1
ATOM 655 C C . LEU A 1 85 ? -29.810 -4.125 54.072 1.00 93.38 85 LEU A C 1
ATOM 657 O O . LEU A 1 85 ? -30.275 -4.231 55.209 1.00 93.38 85 LEU A O 1
ATOM 661 N N . GLU A 1 86 ? -28.656 -3.501 53.832 1.00 92.62 86 GLU A N 1
ATOM 662 C CA . GLU A 1 86 ? -27.873 -2.841 54.879 1.00 92.62 86 GLU A CA 1
ATOM 663 C C . GLU A 1 86 ? -28.605 -1.640 55.484 1.00 92.62 86 GLU A C 1
ATOM 665 O O . GLU A 1 86 ? -28.641 -1.515 56.711 1.00 92.62 86 GLU A O 1
ATOM 670 N N . ARG A 1 87 ? -29.244 -0.794 54.659 1.00 93.00 87 ARG A N 1
ATOM 671 C CA . ARG A 1 87 ? -30.061 0.331 55.151 1.00 93.00 87 ARG A CA 1
ATOM 672 C C . ARG A 1 87 ? -31.175 -0.145 56.077 1.00 93.00 87 ARG A C 1
ATOM 674 O O . ARG A 1 87 ? -31.276 0.339 57.201 1.00 93.00 87 ARG A O 1
ATOM 681 N N . ARG A 1 88 ? -31.940 -1.160 55.658 1.00 91.50 88 ARG A N 1
ATOM 682 C CA . ARG A 1 88 ? -33.043 -1.725 56.459 1.00 91.50 88 ARG A CA 1
ATOM 683 C C . ARG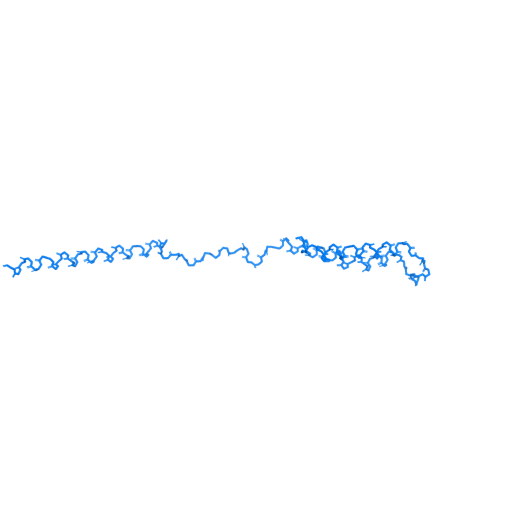 A 1 88 ? -32.574 -2.285 57.801 1.00 91.50 88 ARG A C 1
ATOM 685 O O . ARG A 1 88 ? -33.270 -2.131 58.799 1.00 91.50 88 ARG A O 1
ATOM 692 N N . ARG A 1 89 ? -31.403 -2.931 57.845 1.00 90.69 89 ARG A N 1
ATOM 693 C CA . ARG A 1 89 ? -30.830 -3.440 59.104 1.00 90.69 89 ARG A CA 1
ATOM 694 C C . ARG A 1 89 ? -30.453 -2.309 60.058 1.00 90.69 89 ARG A C 1
ATOM 696 O O . ARG A 1 89 ? -30.752 -2.411 61.242 1.00 90.69 89 ARG A O 1
ATOM 703 N N . ARG A 1 90 ? -29.837 -1.235 59.551 1.00 90.06 90 ARG A N 1
ATOM 704 C CA . ARG A 1 90 ? -29.474 -0.064 60.367 1.00 90.06 90 ARG A CA 1
ATOM 705 C C . ARG A 1 90 ? -30.703 0.654 60.921 1.00 90.06 90 ARG A C 1
ATOM 707 O O . ARG A 1 90 ? -30.705 1.020 62.086 1.00 90.06 90 ARG A O 1
ATOM 714 N N . GLU A 1 91 ? -31.757 0.801 60.119 1.00 88.94 91 GLU A N 1
ATOM 715 C CA . GLU A 1 91 ? -33.026 1.393 60.567 1.00 88.94 91 GLU A CA 1
ATOM 716 C C . GLU A 1 91 ? -33.691 0.574 61.683 1.00 88.94 91 GLU A C 1
ATOM 718 O O . GLU A 1 91 ? -34.222 1.141 62.633 1.00 88.94 91 GLU A O 1
ATOM 723 N N . GLN A 1 92 ? -33.643 -0.760 61.598 1.00 86.75 92 GLN A N 1
ATOM 724 C CA . GLN A 1 92 ? -34.169 -1.636 62.650 1.00 86.75 92 GLN A CA 1
ATOM 725 C C . GLN A 1 92 ? -33.357 -1.545 63.942 1.00 86.75 92 GLN A C 1
ATOM 727 O O . GLN A 1 92 ? -33.943 -1.551 65.018 1.00 86.75 92 GLN A O 1
ATOM 732 N N . GLN A 1 93 ? -32.030 -1.443 63.838 1.00 84.19 93 GLN A N 1
ATOM 733 C CA . GLN A 1 93 ? -31.156 -1.257 64.998 1.00 84.19 93 GLN A CA 1
ATOM 734 C C . GLN A 1 93 ? -31.411 0.088 65.677 1.00 84.19 93 GLN A C 1
ATOM 736 O O . GLN A 1 93 ? -31.637 0.108 66.878 1.00 84.19 93 GLN A O 1
ATOM 741 N N . ALA A 1 94 ? -31.469 1.181 64.908 1.00 82.62 94 ALA A N 1
ATOM 742 C CA . ALA A 1 94 ? -31.764 2.511 65.444 1.00 82.62 94 ALA A CA 1
ATOM 743 C C . ALA A 1 94 ? -33.134 2.562 66.139 1.00 82.62 94 ALA A C 1
ATOM 745 O O . ALA A 1 94 ? -33.271 3.127 67.214 1.00 82.62 94 ALA A O 1
ATOM 746 N N . ARG A 1 95 ? -34.146 1.907 65.555 1.00 79.06 95 ARG A N 1
ATOM 747 C CA . ARG A 1 95 ? -35.489 1.852 66.142 1.00 79.06 95 ARG A CA 1
ATOM 748 C C . ARG A 1 95 ? -35.576 0.973 67.394 1.00 79.06 95 ARG A C 1
ATOM 750 O O . ARG A 1 95 ? -36.464 1.202 68.204 1.00 79.06 95 ARG A O 1
ATOM 757 N N . GLY A 1 96 ? -34.720 -0.043 67.509 1.00 77.06 96 GLY A N 1
ATOM 758 C CA . GLY A 1 96 ? -34.622 -0.886 68.702 1.00 77.06 96 GLY A CA 1
ATOM 759 C C . GLY A 1 96 ? -33.959 -0.155 69.871 1.00 77.06 96 GLY A C 1
ATOM 760 O O . GLY A 1 96 ? -34.474 -0.209 70.982 1.00 77.06 96 GLY A O 1
ATOM 761 N N . ASP A 1 97 ? -32.890 0.594 69.588 1.00 73.06 97 ASP A N 1
ATOM 762 C CA . ASP A 1 97 ? -32.173 1.417 70.575 1.00 73.06 97 ASP A CA 1
ATOM 763 C C . ASP A 1 97 ? -33.104 2.480 71.192 1.00 73.06 97 ASP A C 1
ATOM 765 O O . ASP A 1 97 ? -33.223 2.582 72.411 1.00 73.06 97 ASP A O 1
ATOM 769 N N . ASP A 1 98 ? -33.890 3.176 70.355 1.00 68.38 98 ASP A N 1
ATOM 770 C CA . ASP A 1 98 ? -34.878 4.170 70.810 1.00 68.38 98 ASP A CA 1
ATOM 771 C C . ASP A 1 98 ? -35.960 3.570 71.736 1.00 68.38 98 ASP A C 1
ATOM 773 O O . ASP A 1 98 ? -36.499 4.257 72.608 1.00 68.38 98 ASP A O 1
ATOM 777 N N . THR A 1 99 ? -36.330 2.298 71.542 1.00 66.94 99 THR A N 1
ATOM 778 C CA . THR A 1 99 ? -37.349 1.634 72.373 1.00 66.94 99 THR A CA 1
ATOM 779 C C . THR A 1 99 ? -36.809 1.129 73.706 1.00 66.94 99 THR A C 1
ATOM 781 O O . THR A 1 99 ? -37.557 1.127 74.685 1.00 66.94 99 THR A O 1
ATOM 784 N N . ASP A 1 100 ? -35.535 0.744 73.759 1.00 64.19 100 ASP A N 1
ATOM 785 C CA . ASP A 1 100 ? -34.885 0.278 74.985 1.00 64.19 100 ASP A CA 1
ATOM 786 C C . ASP A 1 100 ? -34.562 1.460 75.920 1.00 64.19 100 ASP A C 1
ATOM 788 O O . ASP A 1 100 ? -34.776 1.365 77.134 1.00 64.19 100 ASP A O 1
ATOM 792 N N . ASP A 1 101 ? -34.190 2.622 75.372 1.00 62.34 101 ASP A N 1
ATOM 793 C CA . ASP A 1 101 ? -34.013 3.861 76.144 1.00 62.34 101 ASP A CA 1
ATOM 794 C C . ASP A 1 101 ? -35.340 4.382 76.732 1.00 62.34 101 ASP A C 1
ATOM 796 O O . ASP A 1 101 ? -35.386 4.823 77.882 1.00 62.34 101 ASP A O 1
ATOM 800 N N . ALA A 1 102 ? -36.452 4.275 75.993 1.00 60.72 102 ALA A N 1
ATOM 801 C CA . ALA A 1 102 ? -37.775 4.694 76.471 1.00 60.72 102 ALA A CA 1
ATOM 802 C C . ALA A 1 102 ? -38.378 3.763 77.542 1.00 60.72 102 ALA A C 1
ATOM 804 O O . ALA A 1 102 ? -39.228 4.199 78.316 1.00 60.72 102 ALA A O 1
ATOM 805 N N . ALA A 1 103 ? -37.964 2.492 77.596 1.00 60.09 103 ALA A N 1
ATOM 806 C CA . ALA A 1 103 ? -38.378 1.539 78.632 1.00 60.09 103 ALA A CA 1
ATOM 807 C C . ALA A 1 103 ? -37.543 1.646 79.926 1.00 60.09 103 ALA A C 1
ATOM 809 O O . ALA A 1 103 ? -37.914 1.063 80.946 1.00 60.09 103 ALA A O 1
ATOM 810 N N . SER A 1 104 ? -36.426 2.380 79.877 1.00 58.19 104 SER A N 1
ATOM 811 C CA . SER A 1 104 ? -35.463 2.548 80.974 1.00 58.19 104 SER A CA 1
ATOM 812 C C . SER A 1 104 ? -35.671 3.828 81.805 1.00 58.19 104 SER A C 1
ATOM 814 O O . SER A 1 104 ? -34.958 4.022 82.793 1.00 58.19 104 SER A O 1
ATOM 816 N N . ALA A 1 105 ? -36.614 4.696 81.412 1.00 51.44 105 ALA A N 1
ATOM 817 C CA . ALA A 1 105 ? -36.955 5.971 82.059 1.00 51.44 105 ALA A CA 1
ATOM 818 C C . ALA A 1 105 ? -38.296 5.903 82.808 1.00 51.44 105 ALA A C 1
ATOM 820 O O . ALA A 1 105 ? -38.388 6.529 83.889 1.00 51.44 105 ALA A O 1
#

Radius of gyration: 37.75 Å; Cα contacts (8 Å, |Δi|>4): 27; chains: 1; bounding box: 59×25×109 Å

Foldseek 3Di:
DVVCVVLVVLVVVLVVQLVCLVPDDCVVVVNDDSVVSNCVSVVVSVVVVVCVVVVVPDDDPPPPDPPPDPDDLVRDPVSVVVVVVVVVVVVVVVVVVVVVVVVVD

Sequence (105 aa):
MLRYLPFVLIAAFALYCAFDVLGSDARRRRGVPTLVWVLVVLLPVLGGVLWLLVSRSAPAPGQSRAARGPVAPDDDPEFLRRLDLERRRREQQARGDDTDDAASA

Mean predicted aligned error: 16.77 Å

pLDDT: mean 75.82, std 11.21, range [51.44, 93.38]

Secondary structure (DSSP, 8-state):
-GGGHHHHHHHHHHHHHHHHHHHS-TTTTTT--HHHHHHHHHHHHHHHHHHHHHHHHSPPTTTT-----S--GGG-HHHHHHHHHHHHHHHHHHHHHHHHHHH--